Protein 3CU3 (pdb70)

Structure (mmCIF, N/CA/C/O backbone):
data_3CU3
#
_entry.id   3CU3
#
_cell.length_a   50.510
_cell.length_b   71.900
_cell.length_c   117.560
_cell.angle_alpha   90.000
_cell.angle_beta   90.000
_cell.angle_gamma   90.000
#
_symmetry.space_group_name_H-M   'I 21 21 21'
#
loop_
_entity.id
_entity.type
_entity.pdbx_description
1 polymer 'Domain of unknown function with a cystatin-like fold'
2 non-polymer 'MAGNESIUM ION'
3 non-polymer 1,2-ETHANEDIOL
4 non-polymer DI(HYDROXYETHYL)ETHER
5 water water
#
loop_
_atom_site.group_PDB
_atom_site.id
_atom_site.type_symbol
_atom_site.label_atom_id
_atom_site.label_alt_id
_atom_site.label_comp_id
_atom_site.label_asym_id
_atom_site.label_entity_id
_atom_site.label_seq_id
_atom_site.pdbx_PDB_ins_code
_atom_site.Cartn_x
_atom_site.Cartn_y
_atom_site.Cartn_z
_atom_site.occupancy
_atom_site.B_iso_or_equiv
_atom_site.auth_seq_id
_atom_site.auth_comp_id
_atom_site.auth_asym_id
_atom_site.auth_atom_id
_atom_site.pdbx_PDB_model_num
ATOM 1 N N . THR A 1 10 ? 11.087 10.966 -21.834 1.00 43.92 9 THR A N 1
ATOM 2 C CA . THR A 1 10 ? 10.893 10.215 -23.118 1.00 43.41 9 THR A CA 1
ATOM 3 C C . THR A 1 10 ? 11.902 9.086 -23.206 1.00 43.36 9 THR A C 1
ATOM 4 O O . THR A 1 10 ? 13.065 9.218 -22.829 1.00 44.22 9 THR A O 1
ATOM 8 N N . THR A 1 11 ? 11.428 7.974 -23.746 1.00 40.14 10 THR A N 1
ATOM 9 C CA . THR A 1 11 ? 12.229 6.819 -23.937 1.00 34.21 10 THR A CA 1
ATOM 10 C C . THR A 1 11 ? 12.488 6.447 -25.419 1.00 33.39 10 THR A C 1
ATOM 11 O O . THR A 1 11 ? 11.901 6.962 -26.396 1.00 28.64 10 THR A O 1
ATOM 15 N N . THR A 1 12 ? 13.402 5.500 -25.523 1.00 30.10 11 THR A N 1
ATOM 16 C CA . THR A 1 12 ? 13.659 4.764 -26.732 1.00 28.99 11 THR A C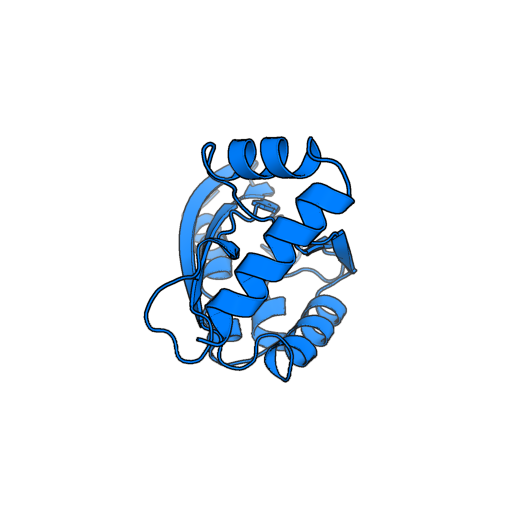A 1
ATOM 17 C C . THR A 1 12 ? 12.372 4.013 -27.108 1.00 24.00 11 THR A C 1
ATOM 18 O O . THR A 1 12 ? 12.034 3.906 -28.267 1.00 21.50 11 THR A O 1
ATOM 22 N N . ALA A 1 13 ? 11.657 3.541 -26.095 1.00 18.14 12 ALA A N 1
ATOM 23 C CA . ALA A 1 13 ? 10.416 2.781 -26.271 1.00 18.24 12 ALA A CA 1
ATOM 24 C C . ALA A 1 13 ? 9.324 3.633 -26.945 1.00 16.03 12 ALA A C 1
ATOM 25 O O . ALA A 1 13 ? 8.612 3.180 -27.845 1.00 13.84 12 ALA A O 1
ATOM 27 N N . ASP A 1 14 ? 9.235 4.878 -26.495 1.00 12.83 13 ASP A N 1
ATOM 28 C CA . ASP A 1 14 ? 8.311 5.863 -27.040 1.00 14.81 13 ASP A CA 1
ATOM 29 C C . ASP A 1 14 ? 8.599 6.042 -28.528 1.00 17.52 13 ASP A C 1
ATOM 30 O O . ASP A 1 14 ? 7.723 5.960 -29.374 1.00 16.50 13 ASP A O 1
ATOM 35 N N . GLU A 1 15 ? 9.863 6.296 -28.843 1.00 16.23 14 GLU A N 1
ATOM 36 C CA . GLU A 1 15 ? 10.230 6.554 -30.206 1.00 15.42 14 GLU A CA 1
ATOM 37 C C . GLU A 1 15 ? 10.007 5.339 -31.119 1.00 16.51 14 GLU A C 1
ATOM 38 O O . GLU A 1 15 ? 9.566 5.469 -32.263 1.00 17.57 14 GLU A O 1
ATOM 44 N N . SER A 1 16 ? 10.352 4.160 -30.625 1.00 14.89 15 SER A N 1
ATOM 45 C CA . SER A 1 16 ? 10.138 2.918 -31.364 1.00 14.84 15 SER A CA 1
ATOM 46 C C . SER A 1 16 ? 8.627 2.719 -31.659 1.00 16.24 15 SER A C 1
ATOM 47 O O . SER A 1 16 ? 8.245 2.299 -32.751 1.00 15.16 15 SER A O 1
ATOM 50 N N . ALA A 1 17 ? 7.775 3.065 -30.700 1.00 13.33 16 ALA A N 1
ATOM 51 C CA . ALA A 1 17 ? 6.303 2.891 -30.853 1.00 13.20 16 ALA A CA 1
ATOM 52 C C . ALA A 1 17 ? 5.784 3.798 -31.958 1.00 14.58 16 ALA A C 1
ATOM 53 O O . ALA A 1 17 ? 4.986 3.362 -32.777 1.00 13.19 16 ALA A O 1
ATOM 55 N N . ILE A 1 18 ? 6.247 5.045 -31.997 1.00 11.48 17 ILE A N 1
ATOM 56 C CA . ILE A 1 18 ? 5.765 6.012 -33.003 1.00 12.94 17 ILE A CA 1
ATOM 57 C C . ILE A 1 18 ? 6.212 5.606 -34.414 1.00 12.87 17 ILE A C 1
ATOM 58 O O . ILE A 1 18 ? 5.444 5.625 -35.384 1.00 14.40 17 ILE A O 1
ATOM 63 N N . ARG A 1 19 ? 7.466 5.177 -34.500 1.00 16.70 18 ARG A N 1
ATOM 64 C CA . ARG A 1 19 ? 8.043 4.763 -35.770 1.00 12.17 18 ARG A CA 1
ATOM 65 C C . ARG A 1 19 ? 7.326 3.567 -36.314 1.00 11.91 18 ARG A C 1
ATOM 66 O O . ARG A 1 19 ? 7.106 3.473 -37.520 1.00 13.88 18 ARG A O 1
ATOM 74 N N . ALA A 1 20 ? 6.893 2.687 -35.414 1.00 13.32 19 ALA A N 1
ATOM 75 C CA . ALA A 1 20 ? 6.270 1.417 -35.798 1.00 15.44 19 ALA A CA 1
ATOM 76 C C . ALA A 1 20 ? 4.930 1.628 -36.489 1.00 14.75 19 ALA A C 1
ATOM 77 O O . ALA A 1 20 ? 4.551 0.871 -37.365 1.00 15.86 19 ALA A O 1
ATOM 79 N N . PHE A 1 21 ? 4.222 2.666 -36.092 1.00 11.82 20 PHE A N 1
ATOM 80 C CA . PHE A 1 21 ? 2.992 3.090 -36.779 1.00 11.99 20 PHE A CA 1
ATOM 81 C C . PHE A 1 21 ? 3.139 3.127 -38.330 1.00 15.20 20 PHE A C 1
ATOM 82 O O . PHE A 1 21 ? 2.202 2.763 -39.044 1.00 16.85 20 PHE A O 1
ATOM 90 N N . HIS A 1 22 ? 4.301 3.554 -38.847 1.00 15.23 21 HIS A N 1
ATOM 91 C CA . HIS A 1 22 ? 4.443 3.791 -40.297 1.00 12.48 21 HIS A CA 1
ATOM 92 C C . HIS A 1 22 ? 4.566 2.430 -40.971 1.00 16.69 21 HIS A C 1
ATOM 93 O O . HIS A 1 22 ? 3.992 2.194 -42.044 1.00 14.68 21 HIS A O 1
ATOM 100 N N . ARG A 1 23 ? 5.223 1.514 -40.286 1.00 14.42 22 ARG A N 1
ATOM 101 C CA . ARG A 1 23 ? 5.366 0.151 -40.780 1.00 13.43 22 ARG A CA 1
ATOM 102 C C . ARG A 1 23 ? 4.022 -0.624 -40.700 1.00 15.50 22 ARG A C 1
ATOM 103 O O . ARG A 1 23 ? 3.685 -1.387 -41.619 1.00 14.90 22 ARG A O 1
ATOM 111 N N . GLN A 1 24 ? 3.307 -0.473 -39.576 1.00 14.18 23 GLN A N 1
ATOM 112 C CA . GLN A 1 24 ? 1.977 -1.080 -39.373 1.00 14.73 23 GLN A CA 1
ATOM 113 C C . GLN A 1 24 ? 1.034 -0.728 -40.530 1.00 14.84 23 GLN A C 1
ATOM 114 O O . GLN A 1 24 ? 0.318 -1.587 -41.082 1.00 12.83 23 GLN A O 1
ATOM 128 N N . ILE A 1 26 ? 1.961 0.672 -43.657 1.00 13.57 25 ILE A N 1
ATOM 129 C CA . ILE A 1 26 ? 2.507 0.251 -44.953 1.00 13.80 25 ILE A CA 1
ATOM 130 C C . ILE A 1 26 ? 2.152 -1.205 -45.156 1.00 16.92 25 ILE A C 1
ATOM 131 O O . ILE A 1 26 ? 1.600 -1.577 -46.211 1.00 15.68 25 ILE A O 1
ATOM 136 N N . ASP A 1 27 ? 2.400 -2.019 -44.132 1.00 15.58 26 ASP A N 1
ATOM 137 C CA . ASP A 1 27 ? 2.159 -3.468 -44.259 1.00 15.91 26 ASP A CA 1
ATOM 138 C C . ASP A 1 27 ? 0.671 -3.814 -44.380 1.00 15.40 26 ASP A C 1
ATOM 139 O O . ASP A 1 27 ? 0.300 -4.694 -45.131 1.00 17.73 26 ASP A O 1
ATOM 144 N N . ALA A 1 28 ? -0.178 -3.113 -43.651 1.00 11.50 27 ALA A N 1
ATOM 145 C CA . ALA A 1 28 ? -1.646 -3.334 -43.729 1.00 14.15 27 ALA A CA 1
ATOM 146 C C . ALA A 1 28 ? -2.207 -2.925 -45.085 1.00 13.46 27 ALA A C 1
ATOM 147 O O . ALA A 1 28 ? -3.086 -3.579 -45.642 1.00 13.01 27 ALA A O 1
ATOM 149 N N . TRP A 1 29 ? -1.706 -1.820 -45.619 1.00 17.72 28 TRP A N 1
ATOM 150 C CA . TRP A 1 29 ? -2.131 -1.380 -46.937 1.00 15.79 28 TRP A CA 1
ATOM 151 C C . TRP A 1 29 ? -1.787 -2.518 -47.870 1.00 18.80 28 TRP A C 1
ATOM 152 O O . TRP A 1 29 ? -2.617 -2.995 -48.628 1.00 21.11 28 TRP A O 1
ATOM 163 N N . ASN A 1 30 ? -0.550 -2.977 -47.777 1.00 19.00 29 ASN A N 1
ATOM 164 C CA . ASN A 1 30 ? -0.066 -3.977 -48.697 1.00 17.88 29 ASN A CA 1
ATOM 165 C C . ASN A 1 30 ? -0.786 -5.311 -48.596 1.00 21.06 29 ASN A C 1
ATOM 166 O O . ASN A 1 30 ? -0.778 -6.075 -49.542 1.00 19.62 29 ASN A O 1
ATOM 171 N N . ARG A 1 31 ? -1.463 -5.575 -47.499 1.00 21.34 30 ARG A N 1
ATOM 172 C CA . ARG A 1 31 ? -2.227 -6.824 -47.438 1.00 19.52 30 ARG A CA 1
ATOM 173 C C . ARG A 1 31 ? -3.699 -6.517 -47.495 1.00 18.94 30 ARG A C 1
ATOM 174 O O . ARG A 1 31 ? -4.514 -7.394 -47.277 1.00 21.71 30 ARG A O 1
ATOM 182 N N . GLY A 1 32 ? -4.032 -5.262 -47.769 1.00 18.27 31 GLY A N 1
ATOM 183 C CA . GLY A 1 32 ? -5.408 -4.861 -47.991 1.00 19.46 31 GLY A CA 1
ATOM 184 C C . GLY A 1 32 ? -6.258 -4.850 -46.741 1.00 21.24 31 GLY A C 1
ATOM 185 O O . GLY A 1 32 ? -7.467 -5.109 -46.795 1.00 21.55 31 GLY A O 1
ATOM 186 N N . SER A 1 33 ? -5.649 -4.513 -45.606 1.00 20.14 32 SER A N 1
ATOM 187 C CA . SER A 1 33 ? -6.402 -4.495 -44.362 1.00 18.19 32 SER A CA 1
ATOM 188 C C . SER A 1 33 ? -6.724 -3.131 -43.827 1.00 15.64 32 SER A C 1
ATOM 189 O O . SER A 1 33 ? -5.867 -2.442 -43.282 1.00 15.47 32 SER A O 1
ATOM 192 N N . GLY A 1 34 ? -7.998 -2.763 -43.910 1.00 15.75 33 GLY A N 1
ATOM 193 C CA . GLY A 1 34 ? -8.440 -1.454 -43.433 1.00 15.28 33 GLY A CA 1
ATOM 194 C C . GLY A 1 34 ? -8.311 -1.321 -41.935 1.00 15.17 33 GLY A C 1
ATOM 195 O O . GLY A 1 34 ? -7.886 -0.285 -41.417 1.00 12.80 33 GLY A O 1
ATOM 196 N N . GLU A 1 35 ? -8.665 -2.376 -41.213 1.00 15.00 34 GLU A N 1
ATOM 197 C CA . GLU A 1 35 ? -8.510 -2.345 -39.757 1.00 15.37 34 GLU A CA 1
ATOM 198 C C . GLU A 1 35 ? -7.049 -2.257 -39.339 1.00 13.82 34 GLU A C 1
ATOM 199 O O . GLU A 1 35 ? -6.723 -1.599 -38.373 1.00 15.84 34 GLU A O 1
ATOM 205 N N . GLY A 1 36 ? -6.184 -2.938 -40.047 1.00 16.12 35 GLY A N 1
ATOM 206 C CA . GLY A 1 36 ? -4.744 -2.867 -39.757 1.00 14.37 35 GLY A CA 1
ATOM 207 C C . GLY A 1 36 ? -4.224 -1.460 -39.947 1.00 14.74 35 GLY A C 1
ATOM 208 O O . GLY A 1 36 ? -3.360 -0.981 -39.221 1.00 14.62 35 GLY A O 1
ATOM 209 N N . PHE A 1 37 ? -4.744 -0.803 -40.971 1.00 14.77 36 PHE A N 1
ATOM 210 C CA . PHE A 1 37 ? -4.232 0.498 -41.387 1.00 14.72 36 PHE A CA 1
ATOM 211 C C . PHE A 1 37 ? -4.634 1.578 -40.388 1.00 12.68 36 PHE A C 1
ATOM 212 O O . PHE A 1 37 ? -3.854 2.499 -40.084 1.00 14.51 36 PHE A O 1
ATOM 220 N N . ALA A 1 38 ? -5.845 1.425 -39.839 1.00 11.44 37 ALA A N 1
ATOM 221 C CA . ALA A 1 38 ? -6.472 2.347 -38.885 1.00 9.46 37 ALA A CA 1
ATOM 222 C C . ALA A 1 38 ? -6.044 2.142 -37.428 1.00 12.76 37 ALA A C 1
ATOM 223 O O . ALA A 1 38 ? -6.274 3.009 -36.598 1.00 10.43 37 ALA A O 1
ATOM 225 N N . ALA A 1 39 ? -5.376 1.018 -37.162 1.00 14.43 38 ALA A N 1
ATOM 226 C CA . ALA A 1 39 ? -5.112 0.569 -35.789 1.00 15.05 38 ALA A CA 1
ATOM 227 C C . ALA A 1 39 ? -4.371 1.621 -34.982 1.00 14.95 38 ALA A C 1
ATOM 228 O O . ALA A 1 39 ? -4.664 1.769 -33.786 1.00 14.96 38 ALA A O 1
ATOM 230 N N . PRO A 1 40 ? -3.365 2.295 -35.568 1.00 13.74 39 PRO A N 1
ATOM 231 C CA . PRO A 1 40 ? -2.612 3.255 -34.721 1.00 12.29 39 PRO A CA 1
ATOM 232 C C . PRO A 1 40 ? -3.375 4.463 -34.315 1.00 12.44 39 PRO A C 1
ATOM 233 O O . PRO A 1 40 ? -2.907 5.229 -33.463 1.00 13.40 39 PRO A O 1
ATOM 237 N N . PHE A 1 41 ? -4.540 4.661 -34.929 1.00 16.02 40 PHE A N 1
ATOM 238 C CA . PHE A 1 41 ? -5.316 5.902 -34.717 1.00 13.76 40 PHE A CA 1
ATOM 239 C C . PHE A 1 41 ? -6.233 5.867 -33.518 1.00 15.65 40 PHE A C 1
ATOM 240 O O . PHE A 1 41 ? -6.799 4.825 -33.177 1.00 13.22 40 PHE A O 1
ATOM 248 N N . SER A 1 42 ? -6.412 7.041 -32.914 1.00 12.79 41 SER A N 1
ATOM 249 C CA . SER A 1 42 ? -7.312 7.198 -31.796 1.00 13.17 41 SER A CA 1
ATOM 250 C C . SER A 1 42 ? -8.750 7.210 -32.293 1.00 16.58 41 SER A C 1
ATOM 251 O O . SER A 1 42 ? -9.034 7.330 -33.497 1.00 14.58 41 SER A O 1
ATOM 254 N N . GLU A 1 43 ? -9.673 7.146 -31.350 1.00 17.71 42 GLU A N 1
ATOM 255 C CA . GLU A 1 43 ? -11.096 7.172 -31.714 1.00 20.36 42 GLU A CA 1
ATOM 256 C C . GLU A 1 43 ? -11.570 8.539 -32.145 1.00 17.45 42 GLU A C 1
ATOM 257 O O . GLU A 1 43 ? -12.660 8.651 -32.679 1.00 16.73 42 GLU A O 1
ATOM 263 N N . THR A 1 44 ? -10.750 9.575 -31.932 1.00 16.33 43 THR A N 1
ATOM 264 C CA . THR A 1 44 ? -11.122 10.934 -32.297 1.00 15.11 43 THR A CA 1
ATOM 265 C C . THR A 1 44 ? -10.277 11.531 -33.449 1.00 15.71 43 THR A C 1
ATOM 266 O O . THR A 1 44 ? -10.456 12.693 -33.836 1.00 17.38 43 THR A O 1
ATOM 270 N N . ALA A 1 45 ? -9.313 10.759 -33.945 1.00 13.77 44 ALA A N 1
ATOM 271 C CA . ALA A 1 45 ? -8.335 11.261 -34.895 1.00 13.84 44 ALA A CA 1
ATOM 272 C C . ALA A 1 45 ? -8.927 11.847 -36.169 1.00 13.77 44 ALA A C 1
ATOM 273 O O . ALA A 1 45 ? -9.859 11.308 -36.752 1.00 15.18 44 ALA A O 1
ATOM 275 N N . ASP A 1 46 ? -8.263 12.904 -36.629 1.00 12.50 45 ASP A N 1
ATOM 276 C CA . ASP A 1 46 ? -8.511 13.510 -37.943 1.00 12.77 45 ASP A CA 1
ATOM 277 C C . ASP A 1 46 ? -7.557 12.965 -38.969 1.00 14.26 45 ASP A C 1
ATOM 278 O O . ASP A 1 46 ? -6.331 13.096 -38.830 1.00 11.97 45 ASP A O 1
ATOM 283 N N . PHE A 1 47 ? -8.112 12.354 -40.006 1.00 11.73 46 PHE A N 1
ATOM 284 C CA . PHE A 1 47 ? -7.336 11.918 -41.162 1.00 9.85 46 PHE A CA 1
ATOM 285 C C . PHE A 1 47 ? -7.825 12.718 -42.383 1.00 14.48 46 PHE A C 1
ATOM 286 O O . PHE A 1 47 ? -9.024 12.723 -42.688 1.00 12.84 46 PHE A O 1
ATOM 294 N N . ILE A 1 48 ? -6.900 13.418 -43.033 1.00 10.03 47 ILE A N 1
ATOM 295 C CA . ILE A 1 48 ? -7.207 14.248 -44.225 1.00 11.12 47 ILE A CA 1
ATOM 296 C C . ILE A 1 48 ? -6.445 13.688 -45.427 1.00 14.15 47 ILE A C 1
ATOM 297 O O . ILE A 1 48 ? -5.214 13.600 -45.445 1.00 15.94 47 ILE A O 1
ATOM 302 N N . THR A 1 49 ? -7.211 13.224 -46.398 1.00 14.96 48 THR A N 1
ATOM 303 C CA . THR A 1 49 ? -6.672 12.632 -47.626 1.00 17.87 48 THR A CA 1
ATOM 304 C C . THR A 1 49 ? -6.240 13.734 -48.579 1.00 16.02 48 THR A C 1
ATOM 305 O O . THR A 1 49 ? -6.497 14.916 -48.354 1.00 18.86 48 THR A O 1
ATOM 309 N N . PHE A 1 50 ? -5.633 13.307 -49.687 1.00 20.37 49 PHE A N 1
ATOM 310 C CA . PHE A 1 50 ? -4.882 14.215 -50.596 1.00 19.48 49 PHE A CA 1
ATOM 311 C C . PHE A 1 50 ? -5.813 15.178 -51.340 1.00 18.29 49 PHE A C 1
ATOM 312 O O . PHE A 1 50 ? -5.424 16.255 -51.775 1.00 18.67 49 PHE A O 1
ATOM 320 N N . GLU A 1 51 ? -7.066 14.779 -51.466 1.00 16.98 50 GLU A N 1
ATOM 321 C CA . GLU A 1 51 ? -8.042 15.585 -52.189 1.00 19.09 50 GLU A CA 1
ATOM 322 C C . GLU A 1 51 ? -9.008 16.309 -51.200 1.00 18.95 50 GLU A C 1
ATOM 323 O O . GLU A 1 51 ? -9.983 16.966 -51.587 1.00 19.97 50 GLU A O 1
ATOM 329 N N . GLY A 1 52 ? -8.707 16.207 -49.914 1.00 20.00 51 GLY A N 1
ATOM 330 C CA . GLY A 1 52 ? -9.453 16.942 -48.887 1.00 19.08 51 GLY A CA 1
ATOM 331 C C . GLY A 1 52 ? -10.571 16.155 -48.216 1.00 18.25 51 GLY A C 1
ATOM 332 O O . GLY A 1 52 ? -11.432 16.737 -47.602 1.00 17.83 51 GLY A O 1
ATOM 333 N N . THR A 1 53 ? -10.582 14.838 -48.336 1.00 15.83 52 THR A N 1
ATOM 334 C CA . THR A 1 53 ? -11.571 14.022 -47.587 1.00 15.09 52 THR A CA 1
ATOM 335 C C . THR A 1 53 ? -11.161 13.980 -46.1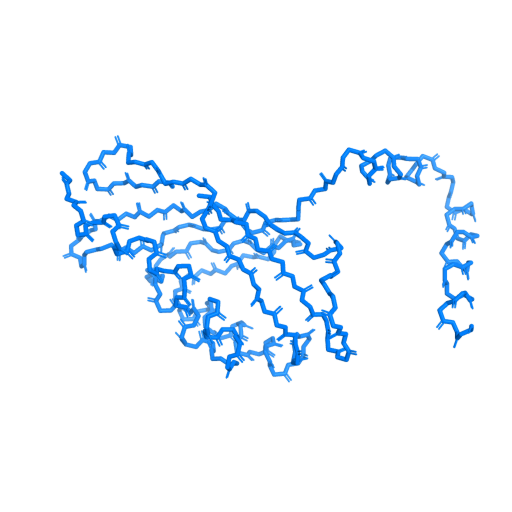47 1.00 13.94 52 THR A C 1
ATOM 336 O O . THR A 1 53 ? -9.980 13.818 -45.836 1.00 15.58 52 THR A O 1
ATOM 340 N N . HIS A 1 54 ? -12.130 14.184 -45.273 1.00 10.55 53 HIS A N 1
ATOM 341 C CA . HIS A 1 54 ? -11.907 14.122 -43.818 1.00 12.73 53 HIS A CA 1
ATOM 342 C C . HIS A 1 54 ? -12.544 12.908 -43.185 1.00 15.23 53 HIS A C 1
ATOM 343 O O . HIS A 1 54 ? -13.747 12.744 -43.215 1.00 16.68 53 HIS A O 1
ATOM 350 N N . LEU A 1 55 ? -11.706 12.060 -42.604 1.00 12.98 54 LEU A N 1
ATOM 351 C CA . LEU A 1 55 ? -12.157 10.898 -41.846 1.00 12.70 54 LEU A CA 1
ATOM 352 C C . LEU A 1 55 ? -11.966 11.123 -40.384 1.00 15.14 54 LEU A C 1
ATOM 353 O O . LEU A 1 55 ? -10.895 11.596 -39.932 1.00 14.83 54 LEU A O 1
ATOM 358 N N . LYS A 1 56 ? -12.984 10.785 -39.609 1.00 13.17 55 LYS A N 1
ATOM 359 C CA . LYS A 1 56 ? -12.965 11.086 -38.177 1.00 14.67 55 LYS A CA 1
ATOM 360 C C . LYS A 1 56 ? -12.955 9.801 -37.351 1.00 15.70 55 LYS A C 1
ATOM 361 O O . LYS A 1 56 ? -13.960 9.112 -37.272 1.00 17.11 55 LYS A O 1
ATOM 364 N N . GLY A 1 57 ? -11.811 9.474 -36.753 1.00 12.98 56 GLY A N 1
ATOM 365 C CA . GLY A 1 57 ? -11.720 8.306 -35.879 1.00 14.58 56 GLY A CA 1
ATOM 366 C C . GLY A 1 57 ? -11.320 7.018 -36.525 1.00 16.07 56 GLY A C 1
ATOM 367 O O . GLY A 1 57 ? -11.561 6.785 -37.716 1.00 17.91 56 GLY A O 1
ATOM 368 N N . ARG A 1 58 ? -10.701 6.171 -35.713 1.00 17.25 57 ARG A N 1
ATOM 369 C CA . ARG A 1 58 ? -10.222 4.871 -36.144 1.00 14.65 57 ARG A CA 1
ATOM 370 C C . ARG A 1 58 ? -11.221 4.082 -37.030 1.00 16.36 57 ARG A C 1
ATOM 371 O O . ARG A 1 58 ? -10.863 3.507 -38.063 1.00 13.22 57 ARG A O 1
ATOM 379 N N . LYS A 1 59 ? -12.482 4.064 -36.626 1.00 19.57 58 LYS A N 1
ATOM 380 C CA . LYS A 1 59 ? -13.481 3.217 -37.314 1.00 18.97 58 LYS A CA 1
ATOM 381 C C . LYS A 1 59 ? -13.773 3.693 -38.714 1.00 17.15 58 LYS A C 1
ATOM 382 O O . LYS A 1 59 ? -13.812 2.874 -39.667 1.00 18.00 58 LYS A O 1
ATOM 385 N N . GLU A 1 60 ? -14.004 5.003 -38.844 1.00 16.44 59 GLU A N 1
ATOM 386 C CA . GLU A 1 60 ? -14.180 5.637 -40.164 1.00 17.71 59 GLU A CA 1
ATOM 387 C C . GLU A 1 60 ? -12.932 5.441 -41.032 1.00 17.18 59 GLU A C 1
ATOM 388 O O . GLU A 1 60 ? -13.011 5.108 -42.217 1.00 14.92 59 GLU A O 1
ATOM 394 N N . ILE A 1 61 ? -11.768 5.651 -40.434 1.00 11.86 60 ILE A N 1
ATOM 395 C CA . ILE A 1 61 ? -10.507 5.494 -41.182 1.00 11.55 60 ILE A CA 1
ATOM 396 C C . ILE A 1 61 ? -10.458 4.035 -41.695 1.00 13.73 60 ILE A C 1
ATOM 397 O O . ILE A 1 61 ? -10.139 3.784 -42.856 1.00 12.83 60 ILE A O 1
ATOM 402 N N . ALA A 1 62 ? -10.818 3.070 -40.851 1.00 14.82 61 ALA A N 1
ATOM 403 C CA . ALA A 1 62 ? -10.763 1.658 -41.292 1.00 14.16 61 ALA A CA 1
ATOM 404 C C . ALA A 1 62 ? -11.764 1.347 -42.411 1.00 16.01 61 ALA A C 1
ATOM 405 O O . ALA A 1 62 ? -11.455 0.571 -43.326 1.00 15.98 61 ALA A O 1
ATOM 407 N N . ALA A 1 63 ? -12.964 1.925 -42.297 1.00 17.29 62 ALA A N 1
ATOM 408 C CA . ALA A 1 63 ? -14.088 1.648 -43.216 1.00 17.82 62 ALA A CA 1
ATOM 409 C C . ALA A 1 63 ? -13.777 2.231 -44.569 1.00 19.13 62 ALA A C 1
ATOM 410 O O . ALA A 1 63 ? -13.851 1.539 -45.590 1.00 20.88 62 ALA A O 1
ATOM 412 N N . PHE A 1 64 ? -13.316 3.472 -44.565 1.00 20.03 63 PHE A N 1
ATOM 413 C CA . PHE A 1 64 ? -12.901 4.128 -45.799 1.00 18.92 63 PHE A CA 1
ATOM 414 C C . PHE A 1 64 ? -11.785 3.367 -46.520 1.00 20.30 63 PHE A C 1
ATOM 415 O O . PHE A 1 64 ? -11.862 3.111 -47.729 1.00 19.60 63 PHE A O 1
ATOM 423 N N . HIS A 1 65 ? -10.749 2.980 -45.783 1.00 18.60 64 HIS A N 1
ATOM 424 C CA . HIS A 1 65 ? -9.604 2.298 -46.395 1.00 16.66 64 HIS A CA 1
ATOM 425 C C . HIS A 1 65 ? -9.914 0.863 -46.821 1.00 17.69 64 HIS A C 1
ATOM 426 O O . HIS A 1 65 ? -9.436 0.398 -47.835 1.00 14.25 64 HIS A O 1
ATOM 433 N N . GLN A 1 66 ? -10.732 0.144 -46.077 1.00 20.22 65 GLN A N 1
ATOM 434 C CA . GLN A 1 66 ? -11.075 -1.172 -46.573 1.00 20.05 65 GLN A CA 1
ATOM 435 C C . GLN A 1 66 ? -11.747 -1.030 -47.959 1.00 21.48 65 GLN A C 1
ATOM 436 O O . GLN A 1 66 ? -11.431 -1.734 -48.932 1.00 19.92 65 GLN A O 1
ATOM 442 N N . GLN A 1 67 ? -12.708 -0.135 -48.035 1.00 21.28 66 GLN A N 1
ATOM 443 C CA . GLN A 1 67 ? -13.437 0.044 -49.292 1.00 24.95 66 GLN A CA 1
ATOM 444 C C . GLN A 1 67 ? -12.481 0.381 -50.427 1.00 21.64 66 GLN A C 1
ATOM 445 O O . GLN A 1 67 ? -12.628 -0.089 -51.545 1.00 22.71 66 GLN A O 1
ATOM 451 N N . ALA A 1 68 ? -11.484 1.198 -50.123 1.00 24.42 67 ALA A N 1
ATOM 452 C CA . ALA A 1 68 ? -10.533 1.681 -51.122 1.00 22.75 67 ALA A CA 1
ATOM 453 C C . ALA A 1 68 ? -9.639 0.538 -51.578 1.00 23.62 67 ALA A C 1
ATOM 454 O O . ALA A 1 68 ? -9.379 0.346 -52.778 1.00 22.01 67 ALA A O 1
ATOM 456 N N . PHE A 1 69 ? -9.179 -0.246 -50.605 1.00 20.94 68 PHE A N 1
ATOM 457 C CA . PHE A 1 69 ? -8.282 -1.369 -50.892 1.00 19.62 68 PHE A CA 1
ATOM 458 C C . PHE A 1 69 ? -9.022 -2.414 -51.757 1.00 19.10 68 PHE A C 1
ATOM 459 O O . PHE A 1 69 ? -8.413 -3.212 -52.469 1.00 21.45 68 PHE A O 1
ATOM 467 N N . ASP A 1 70 ? -10.341 -2.435 -51.629 1.00 20.17 69 ASP A N 1
ATOM 468 C CA . ASP A 1 70 ? -11.174 -3.363 -52.395 1.00 23.88 69 ASP A CA 1
ATOM 469 C C . ASP A 1 70 ? -11.518 -2.810 -53.791 1.00 25.89 69 ASP A C 1
ATOM 470 O O . ASP A 1 70 ? -11.949 -3.539 -54.662 1.00 29.07 69 ASP A O 1
ATOM 475 N N . THR A 1 71 ? -11.305 -1.520 -53.999 1.00 27.39 70 THR A N 1
ATOM 476 C CA . THR A 1 71 ? -11.674 -0.880 -55.270 1.00 24.64 70 THR A CA 1
ATOM 477 C C . THR A 1 71 ? -10.537 -0.010 -55.880 1.00 24.00 70 THR A C 1
ATOM 478 O O . THR A 1 71 ? -9.604 -0.498 -56.521 1.00 23.17 70 THR A O 1
ATOM 482 N N . VAL A 1 72 ? -10.619 1.283 -55.619 1.00 25.04 71 VAL A N 1
ATOM 483 C CA . VAL A 1 72 ? -9.790 2.286 -56.288 1.00 23.20 71 VAL A CA 1
ATOM 484 C C . VAL A 1 72 ? -8.250 2.218 -56.083 1.00 25.48 71 VAL A C 1
ATOM 485 O O . VAL A 1 72 ? -7.486 2.812 -56.885 1.00 25.01 71 VAL A O 1
ATOM 489 N N . VAL A 1 73 ? -7.771 1.506 -55.055 1.00 22.16 72 VAL A N 1
ATOM 490 C CA . VAL A 1 73 ? -6.328 1.267 -54.928 1.00 20.07 72 VAL A CA 1
ATOM 491 C C . VAL A 1 73 ? -6.000 -0.233 -54.835 1.00 20.84 72 VAL A C 1
ATOM 492 O O . VAL A 1 73 ? -4.858 -0.641 -54.560 1.00 21.60 72 VAL A O 1
ATOM 496 N N . LYS A 1 74 ? -6.973 -1.065 -55.159 1.00 20.62 73 LYS A N 1
ATOM 497 C CA . LYS A 1 74 ? -6.689 -2.503 -55.236 1.00 21.30 73 LYS A CA 1
ATOM 498 C C . LYS A 1 74 ? -5.457 -2.790 -56.076 1.00 22.47 73 LYS A C 1
ATOM 499 O O . LYS A 1 74 ? -5.345 -2.332 -57.197 1.00 25.64 73 LYS A O 1
ATOM 505 N N . GLY A 1 75 ? -4.549 -3.601 -55.543 1.00 22.41 74 GLY A N 1
ATOM 506 C CA . GLY A 1 75 ? -3.371 -4.001 -56.260 1.00 21.72 74 GLY A CA 1
ATOM 507 C C . GLY A 1 75 ? -2.239 -2.993 -56.225 1.00 23.47 74 GLY A C 1
ATOM 508 O O . GLY A 1 75 ? -1.164 -3.277 -56.745 1.00 26.05 74 GLY A O 1
ATOM 509 N N . THR A 1 76 ? -2.458 -1.821 -55.630 1.00 23.58 75 THR A N 1
ATOM 510 C CA . THR A 1 76 ? -1.341 -0.901 -55.417 1.00 22.49 75 THR A CA 1
ATOM 511 C C . THR A 1 76 ? -0.460 -1.397 -54.258 1.00 22.39 75 THR A C 1
ATOM 512 O O . THR A 1 76 ? -0.857 -2.209 -53.427 1.00 24.37 75 THR A O 1
ATOM 516 N N . ARG A 1 77 ? 0.762 -0.901 -54.249 1.00 20.59 76 ARG A N 1
ATOM 517 C CA . ARG A 1 77 ? 1.712 -1.211 -53.206 1.00 20.79 76 ARG A CA 1
ATOM 518 C C . ARG A 1 77 ? 2.340 0.049 -52.639 1.00 20.49 76 ARG A C 1
ATOM 519 O O . ARG A 1 77 ? 2.772 0.939 -53.389 1.00 21.93 76 ARG A O 1
ATOM 527 N N . LEU A 1 78 ? 2.402 0.117 -51.314 1.00 18.53 77 LEU A N 1
ATOM 528 C CA . LEU A 1 78 ? 3.089 1.239 -50.666 1.00 17.68 77 LEU A CA 1
ATOM 529 C C . LEU A 1 78 ? 4.501 0.847 -50.277 1.00 16.16 77 LEU A C 1
ATOM 530 O O . LEU A 1 78 ? 4.799 -0.294 -49.839 1.00 15.04 77 LEU A O 1
ATOM 535 N N . GLU A 1 79 ? 5.348 1.848 -50.391 1.00 18.58 78 GLU A N 1
ATOM 536 C CA . GLU A 1 79 ? 6.664 1.844 -49.800 1.00 18.33 78 GLU A CA 1
ATOM 537 C C . GLU A 1 79 ? 6.902 3.182 -49.129 1.00 16.97 78 GLU A C 1
ATOM 538 O O . GLU A 1 79 ? 6.323 4.181 -49.498 1.00 20.21 78 GLU A O 1
ATOM 544 N N . GLY A 1 80 ? 7.796 3.187 -48.164 1.00 17.76 79 GLY A N 1
ATOM 545 C CA . GLY A 1 80 ? 7.995 4.359 -47.329 1.00 16.68 79 GLY A CA 1
ATOM 546 C C . GLY A 1 80 ? 9.017 4.191 -46.230 1.00 13.28 79 GLY A C 1
ATOM 547 O O . GLY A 1 80 ? 9.575 3.111 -46.012 1.00 14.28 79 GLY A O 1
ATOM 548 N N . GLU A 1 81 ? 9.320 5.329 -45.624 1.00 12.09 80 GLU A N 1
ATOM 549 C CA . GLU A 1 81 ? 10.316 5.430 -44.584 1.00 12.17 80 GLU A CA 1
ATOM 550 C C . GLU A 1 81 ? 10.187 6.736 -43.821 1.00 14.68 80 GLU A C 1
ATOM 551 O O . GLU A 1 81 ? 9.638 7.693 -44.301 1.00 13.87 80 GLU A O 1
ATOM 557 N N . VAL A 1 82 ? 10.701 6.756 -42.608 1.00 11.95 81 VAL A N 1
ATOM 558 C CA . VAL A 1 82 ? 10.704 7.966 -41.822 1.00 11.14 81 VAL A CA 1
ATOM 559 C C . VAL A 1 82 ? 11.553 9.073 -42.458 1.00 12.31 81 VAL A C 1
ATOM 560 O O . VAL A 1 82 ? 12.653 8.861 -42.929 1.00 12.92 81 VAL A O 1
ATOM 564 N N . ASP A 1 83 ? 10.992 10.266 -42.485 1.00 13.49 82 ASP A N 1
ATOM 565 C CA . ASP A 1 83 ? 11.760 11.475 -42.802 1.00 15.80 82 ASP A CA 1
ATOM 566 C C . ASP A 1 83 ? 12.296 12.147 -41.516 1.00 15.34 82 ASP A C 1
ATOM 567 O O . ASP A 1 83 ? 13.475 12.397 -41.374 1.00 13.62 82 ASP A O 1
ATOM 572 N N . PHE A 1 84 ? 11.421 12.462 -40.574 1.00 15.26 83 PHE A N 1
ATOM 573 C CA . PHE A 1 84 ? 11.892 12.834 -39.216 1.00 14.50 83 PHE A CA 1
ATOM 574 C C . PHE A 1 84 ? 10.836 12.505 -38.139 1.00 15.27 83 PHE A C 1
ATOM 575 O O . PHE A 1 84 ? 9.634 12.368 -38.430 1.00 11.88 83 PHE A O 1
ATOM 583 N N . VAL A 1 85 ? 11.332 12.274 -3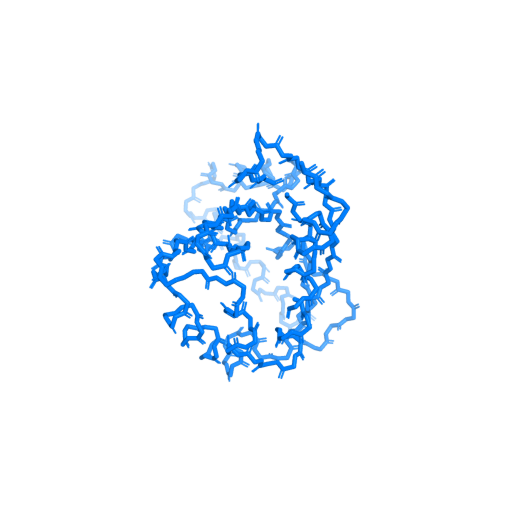6.924 1.00 11.45 84 VAL A N 1
ATOM 584 C CA . VAL A 1 85 ? 10.512 12.222 -35.726 1.00 11.83 84 VAL A CA 1
ATOM 585 C C . VAL A 1 85 ? 11.063 13.273 -34.755 1.00 13.78 84 VAL A C 1
ATOM 586 O O . VAL A 1 85 ? 12.267 13.372 -34.571 1.00 12.53 84 VAL A O 1
ATOM 590 N N . ARG A 1 86 ? 10.196 14.102 -34.201 1.00 14.06 85 ARG A N 1
ATOM 591 C CA . ARG A 1 86 ? 10.575 15.026 -33.126 1.00 13.26 85 ARG A CA 1
ATOM 592 C C . ARG A 1 86 ? 9.559 15.030 -31.994 1.00 12.71 85 ARG A C 1
ATOM 593 O O . ARG A 1 86 ? 8.352 15.126 -32.209 1.00 12.65 85 ARG A O 1
ATOM 601 N N . PHE A 1 87 ? 10.051 14.933 -30.766 1.00 14.20 86 PHE A N 1
ATOM 602 C CA . PHE A 1 87 ? 9.187 15.099 -29.587 1.00 12.70 86 PHE A CA 1
ATOM 603 C C . PHE A 1 87 ? 9.072 16.553 -29.259 1.00 13.38 86 PHE A C 1
ATOM 604 O O . PHE A 1 87 ? 10.059 17.240 -29.050 1.00 13.37 86 PHE A O 1
ATOM 612 N N . VAL A 1 88 ? 7.847 17.025 -29.231 1.00 12.78 87 VAL A N 1
ATOM 613 C CA . VAL A 1 88 ? 7.549 18.370 -28.761 1.00 14.50 87 VAL A CA 1
ATOM 614 C C . VAL A 1 88 ? 7.664 18.357 -27.226 1.00 17.27 87 VAL A C 1
ATOM 615 O O . VAL A 1 88 ? 8.207 19.277 -26.625 1.00 15.46 87 VAL A O 1
ATOM 619 N N . ASN A 1 89 ? 7.090 17.329 -26.611 1.00 16.90 88 ASN A N 1
ATOM 620 C CA . ASN A 1 89 ? 7.225 17.093 -25.190 1.00 16.32 88 ASN A CA 1
ATOM 621 C C . ASN A 1 89 ? 7.044 15.633 -24.971 1.00 16.49 88 ASN A C 1
ATOM 622 O O . ASN A 1 89 ? 6.961 14.873 -25.940 1.00 14.46 88 ASN A O 1
ATOM 627 N N . SER A 1 90 ? 6.927 15.223 -23.710 1.00 15.60 89 SER A N 1
ATOM 628 C CA . SER A 1 90 ? 6.915 13.799 -23.384 1.00 14.73 89 SER A CA 1
ATOM 629 C C . SER A 1 90 ? 5.637 13.081 -23.825 1.00 14.97 89 SER A C 1
ATOM 630 O O . SER A 1 90 ? 5.558 11.861 -23.808 1.00 17.90 89 SER A O 1
ATOM 633 N N . GLN A 1 91 ? 4.671 13.848 -24.293 1.00 15.00 90 GLN A N 1
ATOM 634 C CA . GLN A 1 91 ? 3.366 13.319 -24.647 1.00 14.57 90 GLN A CA 1
ATOM 635 C C . GLN A 1 91 ? 2.909 13.750 -26.035 1.00 11.52 90 GLN A C 1
ATOM 636 O O . GLN A 1 91 ? 1.757 13.626 -26.377 1.00 11.52 90 GLN A O 1
ATOM 642 N N . LEU A 1 92 ? 3.792 14.355 -26.801 1.00 11.78 91 LEU A N 1
ATOM 643 C CA . LEU A 1 92 ? 3.411 14.848 -28.096 1.00 11.97 91 LEU A CA 1
ATOM 644 C C . LEU A 1 92 ? 4.614 14.765 -29.019 1.00 13.05 91 LEU A C 1
ATOM 645 O O . LEU A 1 92 ? 5.688 15.273 -28.698 1.00 14.29 91 LEU A O 1
ATOM 650 N N . ALA A 1 93 ? 4.411 14.110 -30.164 1.00 9.82 92 ALA A N 1
ATOM 651 C CA . ALA A 1 93 ? 5.423 14.007 -31.199 1.00 11.47 92 ALA A CA 1
ATOM 652 C C . ALA A 1 93 ? 4.864 14.325 -32.614 1.00 12.17 92 ALA A C 1
ATOM 653 O O . ALA A 1 93 ? 3.661 14.111 -32.936 1.00 11.10 92 ALA A O 1
ATOM 655 N N . LEU A 1 94 ? 5.764 14.820 -33.445 1.00 9.33 93 LEU A N 1
ATOM 656 C CA . LEU A 1 94 ? 5.531 14.980 -34.868 1.00 10.85 93 LEU A CA 1
ATOM 657 C C . LEU A 1 94 ? 6.398 14.057 -35.647 1.00 12.77 93 LEU A C 1
ATOM 658 O O . LEU A 1 94 ? 7.582 13.889 -35.357 1.00 11.33 93 LEU A O 1
ATOM 671 N N . LEU A 1 96 ? 7.143 12.981 -39.725 1.00 12.29 95 LEU A N 1
ATOM 672 C CA . LEU A 1 96 ? 6.983 13.134 -41.181 1.00 11.94 95 LEU A CA 1
ATOM 673 C C . LEU A 1 96 ? 7.518 11.881 -41.848 1.00 10.61 95 LEU A C 1
ATOM 674 O O . LEU A 1 96 ? 8.603 11.393 -41.538 1.00 12.48 95 LEU A O 1
ATOM 679 N N . VAL A 1 97 ? 6.742 11.358 -42.772 1.00 11.85 96 VAL A N 1
ATOM 680 C CA . VAL A 1 97 ? 7.045 10.094 -43.426 1.00 10.57 96 VAL A CA 1
ATOM 681 C C . VAL A 1 97 ? 6.993 10.299 -44.949 1.00 14.69 96 VAL A C 1
ATOM 682 O O . VAL A 1 97 ? 6.156 11.020 -45.446 1.00 14.37 96 VAL A O 1
ATOM 686 N N . VAL A 1 98 ? 7.910 9.650 -45.652 1.00 13.61 97 VAL A N 1
ATOM 687 C CA . VAL A 1 98 ? 7.930 9.613 -47.114 1.00 15.35 97 VAL A CA 1
ATOM 688 C C . VAL A 1 98 ? 7.174 8.385 -47.530 1.00 15.47 97 VAL A C 1
ATOM 689 O O . VAL A 1 98 ? 7.458 7.314 -47.043 1.00 13.24 97 VAL A O 1
ATOM 693 N N . ILE A 1 99 ? 6.197 8.550 -48.428 1.00 16.15 98 ILE A N 1
ATOM 694 C CA . ILE A 1 99 ? 5.462 7.398 -48.975 1.00 16.16 98 ILE A CA 1
ATOM 695 C C . ILE A 1 99 ? 5.481 7.450 -50.500 1.00 18.17 98 ILE A C 1
ATOM 696 O O . ILE A 1 99 ? 5.358 8.517 -51.066 1.00 17.00 98 ILE A O 1
ATOM 701 N N . ARG A 1 100 ? 5.678 6.298 -51.153 1.00 16.42 99 ARG A N 1
ATOM 702 C CA . ARG A 1 100 ? 5.548 6.191 -52.603 1.00 17.10 99 ARG A CA 1
ATOM 703 C C . ARG A 1 100 ? 4.645 5.030 -52.899 1.00 18.43 99 ARG A C 1
ATOM 704 O O . ARG A 1 100 ? 4.452 4.143 -52.054 1.00 20.08 99 ARG A O 1
ATOM 712 N N . VAL A 1 101 ? 4.049 5.086 -54.089 1.00 20.26 100 VAL A N 1
ATOM 713 C CA . VAL A 1 101 ? 3.036 4.118 -54.519 1.00 19.03 100 VAL A CA 1
ATOM 714 C C . VAL A 1 101 ? 3.373 3.555 -55.888 1.00 17.92 100 VAL A C 1
ATOM 715 O O . VAL A 1 101 ? 3.647 4.316 -56.860 1.00 16.69 100 VAL A O 1
ATOM 719 N N . ILE A 1 102 ? 3.389 2.220 -55.937 1.00 18.04 101 ILE A N 1
ATOM 720 C CA . ILE A 1 102 ? 3.432 1.474 -57.204 1.00 21.15 101 ILE A CA 1
ATOM 721 C C . ILE A 1 102 ? 2.020 1.062 -57.634 1.00 23.51 101 ILE A C 1
ATOM 722 O O . ILE A 1 10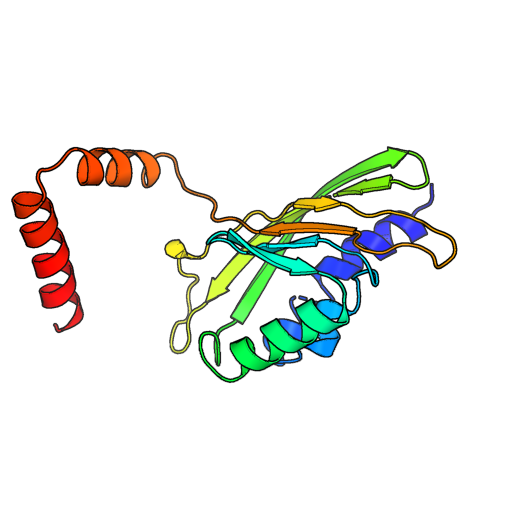2 ? 1.293 0.379 -56.910 1.00 23.82 101 ILE A O 1
ATOM 727 N N . LEU A 1 103 ? 1.625 1.514 -58.808 1.00 26.24 102 LEU A N 1
ATOM 728 C CA . LEU A 1 103 ? 0.293 1.243 -59.306 1.00 26.60 102 LEU A CA 1
ATOM 729 C C . LEU A 1 103 ? 0.260 -0.179 -59.859 1.00 26.06 102 LEU A C 1
ATOM 730 O O . LEU A 1 103 ? 1.293 -0.715 -60.254 1.00 28.37 102 LEU A O 1
ATOM 735 N N . PRO A 1 104 ? -0.908 -0.808 -59.836 1.00 25.80 103 PRO A N 1
ATOM 736 C CA . PRO A 1 104 ? -0.981 -2.233 -60.234 1.00 32.72 103 PRO A CA 1
ATOM 737 C C . PRO A 1 104 ? -0.452 -2.485 -61.638 1.00 34.45 103 PRO A C 1
ATOM 738 O O . PRO A 1 104 ? -0.697 -1.714 -62.552 1.00 36.24 103 PRO A O 1
ATOM 742 N N . GLY A 1 105 ? 0.318 -3.546 -61.778 1.00 38.29 104 GLY A N 1
ATOM 743 C CA . GLY A 1 105 ? 0.878 -3.898 -63.067 1.00 39.72 104 GLY A CA 1
ATOM 744 C C . GLY A 1 105 ? 2.213 -3.238 -63.304 1.00 40.40 104 GLY A C 1
ATOM 745 O O . GLY A 1 105 ? 2.908 -3.546 -64.288 1.00 43.14 104 GLY A O 1
ATOM 746 N N . GLN A 1 106 ? 2.588 -2.336 -62.405 1.00 38.86 105 GLN A N 1
ATOM 747 C CA . GLN A 1 106 ? 3.829 -1.565 -62.584 1.00 36.87 105 GLN A CA 1
ATOM 748 C C . GLN A 1 106 ? 4.936 -2.094 -61.700 1.00 36.03 105 GLN A C 1
ATOM 749 O O . GLN A 1 106 ? 4.691 -2.817 -60.757 1.00 36.68 105 GLN A O 1
ATOM 755 N N . THR A 1 107 ? 6.168 -1.738 -62.009 1.00 36.12 106 THR A N 1
ATOM 756 C CA . THR A 1 107 ? 7.262 -2.158 -61.178 1.00 38.73 106 THR A CA 1
ATOM 757 C C . THR A 1 107 ? 7.909 -0.961 -60.489 1.00 38.10 106 THR A C 1
ATOM 758 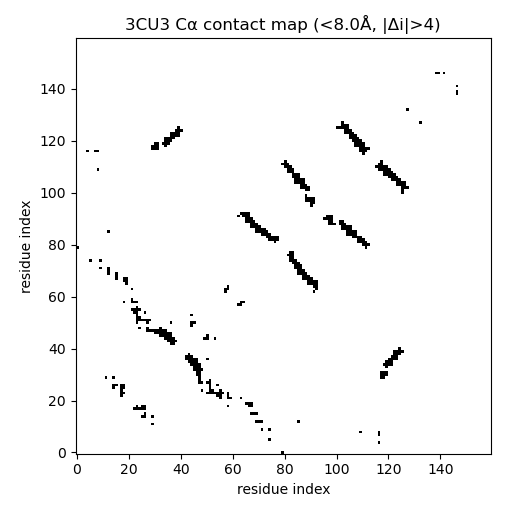O O . THR A 1 107 ? 8.718 -1.120 -59.562 1.00 41.89 106 THR A O 1
ATOM 762 N N . GLU A 1 108 ? 7.570 0.228 -60.9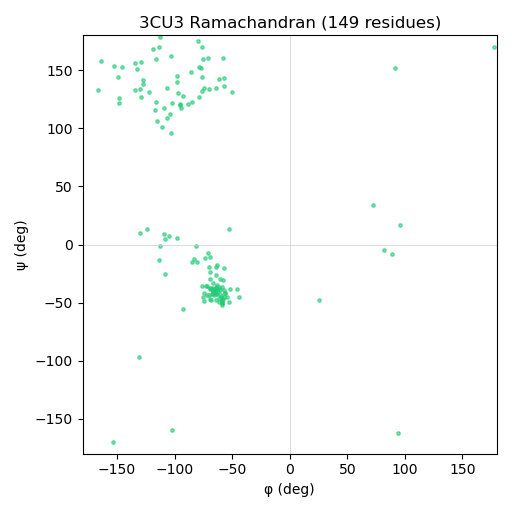56 1.00 34.04 107 GLU A N 1
ATOM 763 C CA . GLU A 1 108 ? 8.150 1.442 -60.420 1.00 31.07 107 GLU A CA 1
ATOM 764 C C . GLU A 1 108 ? 7.053 2.276 -59.778 1.00 27.84 107 GLU A C 1
ATOM 765 O O . GLU A 1 108 ? 5.869 2.101 -60.083 1.00 24.00 107 GLU A O 1
ATOM 767 N N . THR A 1 109 ? 7.464 3.195 -58.893 1.00 25.09 108 THR A N 1
ATOM 768 C CA . THR A 1 109 ? 6.522 4.116 -58.265 1.00 22.91 108 THR A CA 1
ATOM 769 C C . THR A 1 109 ? 6.122 5.231 -59.253 1.00 24.82 108 THR A C 1
ATOM 770 O O . THR A 1 109 ? 6.920 5.713 -60.095 1.00 20.80 108 THR A O 1
ATOM 774 N N . SER A 1 110 ? 4.864 5.617 -59.139 1.00 21.82 109 SER A N 1
ATOM 775 C CA . SER A 1 110 ? 4.313 6.743 -59.860 1.00 20.77 109 SER A CA 1
ATOM 776 C C . SER A 1 110 ? 4.495 8.033 -59.073 1.00 21.44 109 SER A C 1
ATOM 777 O O . SER A 1 110 ? 3.965 8.186 -57.966 1.00 20.64 109 SER A O 1
ATOM 780 N N . ALA A 1 111 ? 5.195 8.981 -59.695 1.00 17.42 110 ALA A N 1
ATOM 781 C CA . ALA A 1 111 ? 5.481 10.268 -59.090 1.00 18.81 110 ALA A CA 1
ATOM 782 C C . ALA A 1 111 ? 4.202 11.017 -58.691 1.00 16.45 110 ALA A C 1
ATOM 783 O O . ALA A 1 111 ? 4.162 11.788 -57.722 1.00 15.45 110 ALA A O 1
ATOM 785 N N . SER A 1 112 ? 3.164 10.768 -59.457 1.00 16.44 111 SER A N 1
ATOM 786 C CA . SER A 1 112 ? 1.836 11.352 -59.222 1.00 17.86 111 SER A CA 1
ATOM 787 C C . SER A 1 112 ? 1.299 11.031 -57.831 1.00 18.16 111 SER A C 1
ATOM 788 O O . SER A 1 112 ? 0.416 11.729 -57.339 1.00 17.61 111 SER A O 1
ATOM 791 N N . ARG A 1 113 ? 1.847 9.982 -57.207 1.00 17.91 112 ARG A N 1
ATOM 792 C CA . ARG A 1 113 ? 1.360 9.508 -55.901 1.00 18.93 112 ARG A CA 1
ATOM 793 C C . ARG A 1 113 ? 2.348 9.809 -54.745 1.00 19.66 112 ARG A C 1
ATOM 794 O O . ARG A 1 113 ? 2.114 9.435 -53.579 1.00 15.89 112 ARG A O 1
ATOM 802 N N . ASP A 1 114 ? 3.428 10.517 -55.046 1.00 18.57 113 ASP A N 1
ATOM 803 C CA . ASP A 1 114 ? 4.427 10.790 -54.022 1.00 20.13 113 ASP A CA 1
ATOM 804 C C . ASP A 1 114 ? 3.776 11.582 -52.929 1.00 18.80 113 ASP A C 1
ATOM 805 O O . ASP A 1 114 ? 3.133 12.577 -53.207 1.00 17.77 113 ASP A O 1
ATOM 810 N N A SER A 1 115 ? 3.965 11.126 -51.689 0.50 17.63 114 SER A N 1
ATOM 811 N N B SER A 1 115 ? 3.935 11.122 -51.686 0.50 18.91 114 SER A N 1
ATOM 812 C CA A SER A 1 115 ? 3.361 11.746 -50.519 0.50 16.54 114 SER A CA 1
ATOM 813 C CA B SER A 1 115 ? 3.382 11.816 -50.532 0.50 19.21 114 SER A CA 1
ATOM 814 C C A SER A 1 115 ? 4.359 11.933 -49.360 0.50 15.61 114 SER A C 1
ATOM 815 C C B SER A 1 115 ? 4.377 11.960 -49.380 0.50 16.98 114 SER A C 1
ATOM 816 O O A SER A 1 115 ? 5.326 11.171 -49.192 0.50 12.88 114 SER A O 1
ATOM 817 O O B SER A 1 115 ? 5.344 11.197 -49.232 0.50 14.50 114 SER A O 1
ATOM 822 N N . LEU A 1 116 ? 4.113 12.976 -48.576 1.00 15.21 115 LEU A N 1
ATOM 823 C CA . LEU A 1 116 ? 4.905 13.271 -47.405 1.00 15.22 115 LEU A CA 1
ATOM 824 C C . LEU A 1 116 ? 3.983 13.503 -46.196 1.00 14.56 115 LEU A C 1
ATOM 825 O O . LEU A 1 116 ? 3.926 14.617 -45.684 1.00 13.30 115 LEU A O 1
ATOM 830 N N . PRO A 1 117 ? 3.244 12.457 -45.732 1.00 10.66 116 PRO A N 1
ATOM 831 C CA . PRO A 1 117 ? 2.346 12.705 -44.611 1.00 14.41 116 PRO A CA 1
ATOM 832 C C . PRO A 1 117 ? 2.972 13.179 -43.270 1.00 13.70 116 PRO A C 1
ATOM 833 O O . PRO A 1 117 ? 4.057 12.754 -42.879 1.00 12.45 116 PRO A O 1
ATOM 837 N N . LEU A 1 118 ? 2.262 14.074 -42.593 1.00 10.88 117 LEU A N 1
ATOM 838 C CA . LEU A 1 118 ? 2.596 14.466 -41.224 1.00 9.84 117 LEU A CA 1
ATOM 839 C C . LEU A 1 118 ? 1.674 13.776 -40.226 1.00 12.18 117 LEU A C 1
ATOM 840 O O . LEU A 1 118 ? 0.452 13.880 -40.299 1.00 16.99 117 LEU A O 1
ATOM 845 N N . TYR A 1 119 ? 2.286 13.029 -39.331 1.00 11.73 118 TYR A N 1
ATOM 846 C CA . TYR A 1 119 ? 1.601 12.374 -38.246 1.00 13.05 118 TYR A CA 1
ATOM 847 C C . TYR A 1 119 ? 1.712 13.221 -36.971 1.00 12.02 118 TYR A C 1
ATOM 848 O O . TYR A 1 119 ? 2.828 13.647 -36.584 1.00 12.06 118 TYR A O 1
ATOM 857 N N . VAL A 1 120 ? 0.584 13.457 -36.312 1.00 9.98 119 VAL A N 1
ATOM 858 C CA . VAL A 1 120 ? 0.565 14.135 -34.977 1.00 11.45 119 VAL A CA 1
ATOM 859 C C . VAL A 1 120 ? 0.218 13.045 -33.971 1.00 12.13 119 VAL A C 1
ATOM 860 O O . VAL A 1 120 ? -0.883 12.504 -34.005 1.00 9.04 119 VAL A O 1
ATOM 864 N N A VAL A 1 121 ? 1.173 12.718 -33.109 0.70 10.25 120 VAL A N 1
ATOM 865 N N B VAL A 1 121 ? 1.164 12.722 -33.097 0.30 11.04 120 VAL A N 1
ATOM 866 C CA A VAL A 1 121 ? 1.029 11.595 -32.176 0.70 14.20 120 VAL A CA 1
ATOM 867 C CA B VAL A 1 121 ? 1.020 11.593 -32.176 0.30 12.67 120 VAL A CA 1
ATOM 868 C C A VAL A 1 121 ? 1.011 12.099 -30.735 0.70 14.49 120 VAL A C 1
ATOM 869 C C B VAL A 1 121 ? 1.021 12.081 -30.735 0.30 13.51 120 VAL A C 1
ATOM 870 O O A VAL A 1 121 ? 1.767 12.976 -30.359 0.70 12.87 120 VAL A O 1
ATOM 871 O O B VAL A 1 121 ? 1.847 12.896 -30.344 0.30 12.93 120 VAL A O 1
ATOM 878 N N . THR A 1 122 ? 0.063 11.586 -29.961 1.00 14.55 121 THR A N 1
ATOM 879 C CA . THR A 1 122 ? -0.080 11.966 -28.592 1.00 12.78 121 THR A CA 1
ATOM 880 C C . THR A 1 122 ? 0.038 10.727 -27.694 1.00 14.07 121 THR A C 1
ATOM 881 O O . THR A 1 122 ? -0.267 9.599 -28.087 1.00 13.82 121 THR A O 1
ATOM 885 N N . LYS A 1 123 ? 0.506 10.954 -26.482 1.00 12.75 122 LYS A N 1
ATOM 886 C CA . LYS A 1 123 ? 0.586 9.862 -25.497 1.00 11.67 122 LYS A CA 1
ATOM 887 C C . LYS A 1 123 ? -0.421 10.159 -24.437 1.00 15.30 122 LYS A C 1
ATOM 888 O O . LYS A 1 123 ? -0.222 11.009 -23.616 1.00 18.34 122 LYS A O 1
ATOM 894 N N . GLY A 1 124 ? -1.540 9.482 -24.524 1.00 18.97 123 GLY A N 1
ATOM 895 C CA . GLY A 1 124 ? -2.617 9.688 -23.589 1.00 20.38 123 GLY A CA 1
ATOM 896 C C . GLY A 1 124 ? -2.662 8.589 -22.571 1.00 19.71 123 GLY A C 1
ATOM 897 O O . GLY A 1 124 ? -1.709 7.878 -22.345 1.00 16.34 123 GLY A O 1
ATOM 898 N N . ASP A 1 125 ? -3.834 8.484 -21.968 1.00 20.98 124 ASP A N 1
ATOM 899 C CA . ASP A 1 125 ? -4.152 7.471 -20.973 1.00 22.93 124 ASP A CA 1
ATOM 900 C C . ASP A 1 125 ? -3.803 6.091 -21.498 1.00 19.09 124 ASP A C 1
ATOM 901 O O . ASP A 1 125 ? -3.329 5.264 -20.752 1.00 23.49 124 ASP A O 1
ATOM 906 N N . GLU A 1 126 ? -4.045 5.869 -22.783 1.00 19.17 125 GLU A N 1
ATOM 907 C CA . GLU A 1 126 ? -3.884 4.547 -23.411 1.00 15.39 125 GLU A CA 1
ATOM 908 C C . GLU A 1 126 ? -2.565 4.360 -24.146 1.00 16.75 125 GLU A C 1
ATOM 909 O O . GLU A 1 126 ? -2.326 3.317 -24.755 1.00 21.03 125 GLU A O 1
ATOM 915 N N . GLY A 1 127 ? -1.679 5.348 -24.029 1.00 16.08 126 GLY A N 1
ATOM 916 C CA . GLY A 1 127 ? -0.370 5.317 -24.648 1.00 14.75 126 GLY A CA 1
ATOM 917 C C . GLY A 1 127 ? -0.417 6.009 -25.981 1.00 13.15 126 GLY A C 1
ATOM 918 O O . GLY A 1 127 ? -1.327 6.787 -26.230 1.00 13.97 126 GLY A O 1
ATOM 919 N N . TRP A 1 128 ? 0.582 5.762 -26.828 1.00 12.61 127 TRP A N 1
ATOM 920 C CA . TRP A 1 128 ? 0.742 6.556 -28.091 1.00 11.72 127 TRP A CA 1
ATOM 921 C C . TRP A 1 128 ? -0.343 6.223 -29.080 1.00 10.52 127 TRP A C 1
ATOM 922 O O . TRP A 1 128 ? -0.644 5.070 -29.278 1.00 10.44 127 TRP A O 1
ATOM 933 N N . GLN A 1 129 ? -0.949 7.254 -29.682 1.00 10.57 128 GLN A N 1
ATOM 934 C CA . GLN A 1 129 ? -1.894 7.067 -30.761 1.00 11.13 128 GLN A CA 1
ATOM 935 C C . GLN A 1 129 ? -1.750 8.242 -31.730 1.00 13.53 128 GLN A C 1
ATOM 936 O O . GLN A 1 129 ? -1.365 9.313 -31.339 1.00 12.29 128 GLN A O 1
ATOM 942 N N . ILE A 1 130 ? -2.074 7.997 -32.991 1.00 13.70 129 ILE A N 1
ATOM 943 C CA . ILE A 1 130 ? -2.148 9.052 -33.972 1.00 10.35 129 ILE A CA 1
ATOM 944 C C . ILE A 1 130 ? -3.470 9.777 -33.786 1.00 11.63 129 ILE A C 1
ATOM 945 O O . ILE A 1 130 ? -4.528 9.170 -33.759 1.00 11.36 129 ILE A O 1
ATOM 950 N N . GLU A 1 131 ? -3.358 11.087 -33.653 1.00 11.24 130 GLU A N 1
ATOM 951 C CA . GLU A 1 131 ? -4.477 11.984 -33.418 1.00 10.43 130 GLU A CA 1
ATOM 952 C C . GLU A 1 131 ? -4.793 12.833 -34.647 1.00 11.47 130 GLU A C 1
ATOM 953 O O . GLU A 1 131 ? -5.929 13.238 -34.862 1.00 13.23 130 GLU A O 1
ATOM 959 N N . GLY A 1 132 ? -3.788 13.046 -35.483 1.00 9.43 131 GLY A N 1
ATOM 960 C CA . GLY A 1 132 ? -3.974 13.755 -36.734 1.00 9.88 131 GLY A CA 1
ATOM 961 C C . GLY A 1 132 ? -3.008 13.247 -37.781 1.00 10.37 131 GLY A C 1
ATOM 962 O O . GLY A 1 132 ? -1.857 12.896 -37.498 1.00 11.62 131 GLY A O 1
ATOM 963 N N . LEU A 1 133 ? -3.477 13.214 -39.015 1.00 11.54 132 LEU A N 1
ATOM 964 C CA . LEU A 1 133 ? -2.608 12.905 -40.154 1.00 8.93 132 LEU A CA 1
ATOM 965 C C . LEU A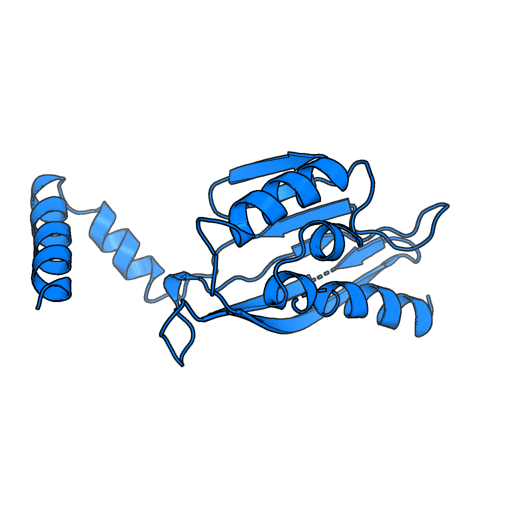 1 133 ? -3.096 13.636 -41.375 1.00 10.10 132 LEU A C 1
ATOM 966 O O . LEU A 1 133 ? -4.273 13.510 -41.733 1.00 13.90 132 LEU A O 1
ATOM 971 N N . LEU A 1 134 ? -2.229 14.463 -41.946 1.00 12.70 133 LEU A N 1
ATOM 972 C CA . LEU A 1 134 ? -2.489 15.178 -43.207 1.00 10.17 133 LEU A CA 1
ATOM 973 C C . LEU A 1 134 ? -1.698 14.455 -44.270 1.00 15.14 133 LEU A C 1
ATOM 974 O O . LEU A 1 134 ? -0.449 14.401 -44.225 1.00 14.37 133 LEU A O 1
ATOM 979 N N . ASN A 1 135 ? -2.416 13.814 -45.182 1.00 16.45 134 ASN A N 1
ATOM 980 C CA . ASN A 1 135 ? -1.738 13.093 -46.265 1.00 24.47 134 ASN A CA 1
ATOM 981 C C . ASN A 1 135 ? -1.746 13.784 -47.604 1.00 28.81 134 ASN A C 1
ATOM 982 O O . ASN A 1 135 ? -2.648 13.602 -48.389 1.00 36.90 134 ASN A O 1
ATOM 987 N N . THR A 1 136 ? -0.706 14.503 -47.935 1.00 30.97 135 THR A N 1
ATOM 988 C CA . THR A 1 136 ? -0.740 15.153 -49.221 1.00 35.02 135 THR A CA 1
ATOM 989 C C . THR A 1 136 ? 0.332 14.753 -50.184 1.00 27.81 135 THR A C 1
ATOM 990 O O . THR A 1 136 ? 1.329 14.133 -49.824 1.00 31.42 135 THR A O 1
ATOM 994 N N . ARG A 1 137 ? 0.098 15.186 -51.415 1.00 23.87 136 ARG A N 1
ATOM 995 C CA . ARG A 1 137 ? 1.024 14.980 -52.528 1.00 24.42 136 ARG A CA 1
ATOM 996 C C . ARG A 1 137 ? 2.196 15.936 -52.436 1.00 22.22 136 ARG A C 1
ATOM 997 O O . ARG A 1 137 ? 2.052 17.137 -52.273 1.00 23.26 136 ARG A O 1
ATOM 1005 N N . LYS A 1 138 ? 3.365 15.361 -52.601 1.00 22.10 137 LYS A N 1
ATOM 1006 C CA . LYS A 1 138 ? 4.548 16.143 -52.640 1.00 20.31 137 LYS A CA 1
ATOM 1007 C C . LYS A 1 138 ? 4.876 16.460 -54.085 1.00 18.90 137 LYS A C 1
ATOM 1008 O O . LYS A 1 138 ? 5.144 15.576 -54.849 1.00 20.63 137 LYS A O 1
ATOM 1014 N N . LEU A 1 139 ? 4.874 17.736 -54.463 1.00 18.83 138 LEU A N 1
ATOM 1015 C CA . LEU A 1 139 ? 5.221 18.067 -55.838 1.00 19.83 138 LEU A CA 1
ATOM 1016 C C . LEU A 1 139 ? 6.670 18.492 -55.929 1.00 18.12 138 LEU A C 1
ATOM 1017 O O . LEU A 1 139 ? 7.166 19.202 -55.070 1.00 23.07 138 LEU A O 1
ATOM 1022 N N . THR A 1 140 ? 7.353 18.068 -56.976 1.00 16.98 139 THR A N 1
ATOM 1023 C CA . THR A 1 140 ? 8.639 18.702 -57.306 1.00 16.88 139 THR A CA 1
ATOM 1024 C C . THR A 1 140 ? 8.356 20.077 -57.835 1.00 17.33 139 THR A C 1
ATOM 1025 O O . THR A 1 140 ? 7.215 20.392 -58.206 1.00 13.08 139 THR A O 1
ATOM 1029 N N . LEU A 1 141 ? 9.393 20.909 -57.792 1.00 16.16 140 LEU A N 1
ATOM 1030 C CA . LEU A 1 141 ? 9.339 22.270 -58.320 1.00 17.75 140 LEU A CA 1
ATOM 1031 C C . LEU A 1 141 ? 9.056 22.208 -59.810 1.00 15.04 140 LEU A C 1
ATOM 1032 O O . LEU A 1 141 ? 8.343 23.012 -60.352 1.00 12.68 140 LEU A O 1
ATOM 1037 N N A GLU A 1 142 ? 9.621 21.223 -60.474 0.50 12.92 141 GLU A N 1
ATOM 1038 N N B GLU A 1 142 ? 9.620 21.219 -60.473 0.50 13.26 141 GLU A N 1
ATOM 1039 C CA A GLU A 1 142 ? 9.408 21.110 -61.918 0.50 12.73 141 GLU A CA 1
ATOM 1040 C CA B GLU A 1 142 ? 9.382 21.083 -61.911 0.50 13.30 141 GLU A CA 1
ATOM 1041 C C A GLU A 1 142 ? 7.925 20.806 -62.214 0.50 13.77 141 GLU A C 1
ATOM 1042 C C B GLU A 1 142 ? 7.896 20.869 -62.157 0.50 14.17 141 GLU A C 1
ATOM 1043 O O A GLU A 1 142 ? 7.323 21.378 -63.110 0.50 14.29 141 GLU A O 1
ATOM 1044 O O B GLU A 1 142 ? 7.275 21.540 -62.970 0.50 14.54 141 GLU A O 1
ATOM 1055 N N . ARG A 1 143 ? 7.338 19.913 -61.439 1.00 13.81 142 ARG A N 1
ATOM 1056 C CA . ARG A 1 143 ? 5.911 19.571 -61.616 1.00 15.12 142 ARG A CA 1
ATOM 1057 C C . ARG A 1 143 ? 5.005 20.775 -61.251 1.00 15.74 142 ARG A C 1
ATOM 1058 O O . ARG A 1 143 ? 4.016 21.063 -61.903 1.00 14.21 142 ARG A O 1
ATOM 1066 N N . GLN A 1 144 ? 5.394 21.507 -60.216 1.00 15.53 143 GLN A N 1
ATOM 1067 C CA . GLN A 1 144 ? 4.671 22.721 -59.834 1.00 13.02 143 GLN A CA 1
ATOM 1068 C C . GLN A 1 144 ? 4.609 23.760 -60.962 1.00 13.35 143 GLN A C 1
ATOM 1069 O O . GLN A 1 144 ? 3.529 24.321 -61.250 1.00 11.48 143 GLN A O 1
ATOM 1075 N N . PHE A 1 145 ? 5.748 24.026 -61.605 1.00 12.30 144 PHE A N 1
ATOM 1076 C CA . PHE A 1 145 ? 5.814 24.979 -62.692 1.00 12.71 144 PHE A CA 1
ATOM 1077 C C . PHE A 1 145 ? 5.051 24.508 -63.936 1.00 13.74 144 PHE A C 1
ATOM 1078 O O . PHE A 1 145 ? 4.441 25.321 -64.603 1.00 13.14 144 PHE A O 1
ATOM 1086 N N . PHE A 1 146 ? 5.102 23.209 -64.228 1.00 11.54 145 PHE A N 1
ATOM 1087 C CA . PHE A 1 146 ? 4.274 22.583 -65.282 1.00 14.10 145 PHE A CA 1
ATOM 1088 C C . PHE A 1 146 ? 2.783 22.823 -65.026 1.00 15.98 145 PHE A C 1
ATOM 1089 O O . PHE A 1 146 ? 2.058 23.223 -65.932 1.00 13.17 145 PHE A O 1
ATOM 1097 N N . LEU A 1 147 ? 2.357 22.637 -63.782 1.00 14.48 146 LEU A N 1
ATOM 1098 C CA . LEU A 1 147 ? 0.942 22.847 -63.419 1.00 14.96 146 LEU A CA 1
ATOM 1099 C C . LEU A 1 147 ? 0.577 24.323 -63.490 1.00 13.98 146 LEU A C 1
ATOM 1100 O O . LEU A 1 147 ? -0.511 24.670 -63.950 1.00 11.71 146 LEU A O 1
ATOM 1105 N N . ASP A 1 148 ? 1.499 25.198 -63.082 1.00 11.53 147 ASP A N 1
ATOM 1106 C CA . ASP A 1 148 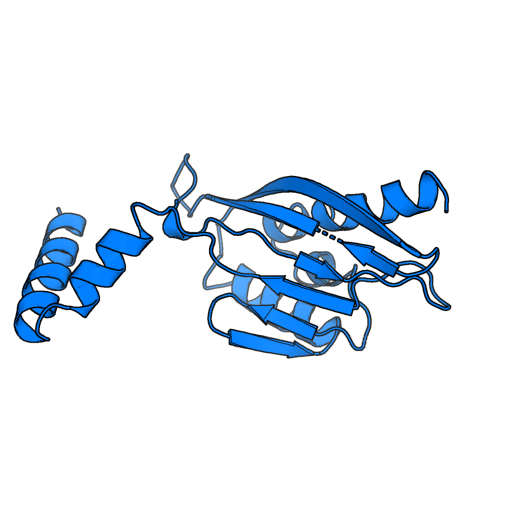? 1.275 26.629 -63.129 1.00 13.44 147 ASP A CA 1
ATOM 1107 C C . ASP A 1 148 ? 1.058 26.980 -64.609 1.00 14.59 147 ASP A C 1
ATOM 1108 O O . ASP A 1 148 ? 0.169 27.745 -64.988 1.00 13.38 147 ASP A O 1
ATOM 1113 N N . ASP A 1 149 ? 1.923 26.435 -65.453 1.00 13.58 148 ASP A N 1
ATOM 1114 C CA . ASP A 1 149 ? 1.849 26.715 -66.902 1.00 13.29 148 ASP A CA 1
ATOM 1115 C C . ASP A 1 149 ? 0.511 26.229 -67.463 1.00 14.36 148 ASP A C 1
ATOM 1116 O O . ASP A 1 149 ? -0.192 26.952 -68.174 1.00 13.15 148 ASP A O 1
ATOM 1121 N N . PHE A 1 150 ? 0.168 24.985 -67.147 1.00 11.69 149 PHE A N 1
ATOM 1122 C CA . PHE A 1 150 ? -1.102 24.431 -67.568 1.00 12.85 149 PHE A CA 1
ATOM 1123 C C . PHE A 1 150 ? -2.281 25.334 -67.172 1.00 14.56 149 PHE A C 1
ATOM 1124 O O . PHE A 1 150 ? -3.152 25.615 -68.007 1.00 12.41 149 PHE A O 1
ATOM 1132 N N . ASP A 1 151 ? -2.328 25.765 -65.907 1.00 11.98 150 ASP A N 1
ATOM 1133 C CA . ASP A 1 151 ? -3.478 26.536 -65.392 1.00 12.23 150 ASP A CA 1
ATOM 1134 C C . ASP A 1 151 ? -3.504 27.926 -66.005 1.00 14.20 150 ASP A C 1
ATOM 1135 O O . ASP A 1 151 ? -4.508 28.610 -65.981 1.00 14.32 150 ASP A O 1
ATOM 1140 N N . SER A 1 152 ? -2.374 28.355 -66.533 1.00 14.86 151 SER A N 1
ATOM 1141 C CA . SER A 1 152 ? -2.301 29.649 -67.168 1.00 13.03 151 SER A CA 1
ATOM 1142 C C . SER A 1 152 ? -2.860 29.600 -68.593 1.00 14.99 151 SER A C 1
ATOM 1143 O O . SER A 1 152 ? -3.097 30.625 -69.201 1.00 16.10 151 SER A O 1
ATOM 1146 N N . LEU A 1 153 ? -3.018 28.404 -69.137 1.00 13.94 152 LEU A N 1
ATOM 1147 C CA . LEU A 1 153 ? -3.578 28.251 -70.490 1.00 12.93 152 LEU A CA 1
ATOM 1148 C C . LEU A 1 153 ? -5.103 28.439 -70.467 1.00 12.36 152 LEU A C 1
ATOM 1149 O O . LEU A 1 153 ? -5.760 28.180 -69.467 1.00 12.98 152 LEU A O 1
ATOM 1154 N N . SER A 1 154 ? -5.650 28.897 -71.582 1.00 15.31 153 SER A N 1
ATOM 1155 C CA . SER A 1 154 ? -7.099 28.898 -71.819 1.00 14.30 153 SER A CA 1
ATOM 1156 C C . SER A 1 154 ? -7.671 27.500 -71.727 1.00 11.99 153 SER A C 1
ATOM 1157 O O . SER A 1 154 ? -6.966 26.530 -71.881 1.00 14.94 153 SER A O 1
ATOM 1160 N N . ALA A 1 155 ? -8.981 27.411 -71.531 1.00 12.13 154 ALA A N 1
ATOM 1161 C CA . ALA A 1 155 ? -9.631 26.111 -71.457 1.00 13.55 154 ALA A CA 1
ATOM 1162 C C . ALA A 1 155 ? -9.451 25.337 -72.758 1.00 12.29 154 ALA A C 1
ATOM 1163 O O . ALA A 1 155 ? -9.291 24.108 -72.770 1.00 10.99 154 ALA A O 1
ATOM 1165 N N . GLU A 1 156 ? -9.343 26.074 -73.868 1.00 11.67 155 GLU A N 1
ATOM 1166 C CA . GLU A 1 156 ? -9.259 25.419 -75.175 1.00 10.71 155 GLU A CA 1
ATOM 1167 C C . GLU A 1 156 ? -7.876 24.811 -75.367 1.00 12.96 155 GLU A C 1
ATOM 1168 O O . GLU A 1 156 ? -7.710 23.679 -75.877 1.00 9.55 155 GLU A O 1
ATOM 1174 N N . ALA A 1 157 ? -6.866 25.577 -74.955 1.00 9.46 156 ALA A N 1
ATOM 1175 C CA . ALA A 1 157 ? -5.467 25.101 -74.949 1.00 9.82 156 ALA A CA 1
ATOM 1176 C C . ALA A 1 157 ? -5.288 23.933 -73.980 1.00 12.95 156 ALA A C 1
ATOM 1177 O O . ALA A 1 157 ? -4.655 22.906 -74.300 1.00 14.20 156 ALA A O 1
ATOM 1179 N N . GLN A 1 158 ? -5.890 24.038 -72.792 1.00 13.59 157 GLN A N 1
ATOM 1180 C CA . GLN A 1 158 ? -5.878 22.911 -71.841 1.00 13.99 157 GLN A CA 1
ATOM 1181 C C . GLN A 1 158 ? -6.465 21.659 -72.474 1.00 13.97 157 GLN A C 1
ATOM 1182 O O . GLN A 1 158 ? -5.960 20.549 -72.278 1.00 13.84 157 GLN A O 1
ATOM 1188 N N . ARG A 1 159 ? -7.555 21.827 -73.211 1.00 14.31 158 ARG A N 1
ATOM 1189 C CA . ARG A 1 159 ? -8.203 20.684 -73.850 1.00 13.87 158 ARG A CA 1
ATOM 1190 C C . ARG A 1 159 ? -7.289 20.025 -74.905 1.00 11.96 158 ARG A C 1
ATOM 1191 O O . ARG A 1 159 ? -7.258 18.813 -75.045 1.00 11.32 158 ARG A O 1
ATOM 1199 N N . GLN A 1 160 ? -6.532 20.821 -75.643 1.00 11.34 159 GLN A N 1
ATOM 1200 C CA . GLN A 1 160 ? -5.547 20.269 -76.590 1.00 12.45 159 GLN A CA 1
ATOM 1201 C C . GLN A 1 160 ? -4.538 19.401 -75.851 1.00 11.98 159 GLN A C 1
ATOM 1202 O O . GLN A 1 160 ? -4.052 18.360 -76.339 1.00 10.43 159 GLN A O 1
ATOM 1208 N N . VAL A 1 161 ? -4.212 19.831 -74.654 1.00 11.76 160 VAL A N 1
ATOM 1209 C CA . VAL A 1 161 ? -3.178 19.148 -73.868 1.00 12.95 160 VAL A CA 1
ATOM 1210 C C . VAL A 1 161 ? -3.723 17.816 -73.297 1.00 12.73 160 VAL A C 1
ATOM 1211 O O . VAL A 1 161 ? -3.122 16.746 -73.459 1.00 12.70 160 VAL A O 1
ATOM 1215 N N . THR A 1 162 ? -4.900 17.878 -72.687 1.00 11.38 161 THR A N 1
ATOM 1216 C CA . THR A 1 162 ? -5.534 16.691 -72.175 1.00 11.46 161 THR A CA 1
ATOM 1217 C C . THR A 1 162 ? -5.890 15.707 -73.282 1.00 12.05 161 THR A C 1
ATOM 1218 O O . THR A 1 162 ? -5.825 14.473 -73.058 1.00 12.76 161 THR A O 1
ATOM 1222 N N . ASP A 1 163 ? -6.299 16.208 -74.451 1.00 12.80 162 ASP A N 1
ATOM 1223 C CA . ASP A 1 163 ? -6.565 15.327 -75.610 1.00 11.61 162 ASP A CA 1
ATOM 1224 C C . ASP A 1 163 ? -5.301 14.573 -76.077 1.00 11.26 162 ASP A C 1
ATOM 1225 O O . ASP A 1 163 ? -5.384 13.420 -76.452 1.00 14.35 162 ASP A O 1
ATOM 1230 N N . LEU A 1 164 ? -4.166 15.277 -76.087 1.00 10.94 163 LEU A N 1
ATOM 1231 C CA . LEU A 1 164 ? -2.873 14.722 -76.470 1.00 10.94 163 LEU A CA 1
ATOM 1232 C C . LEU A 1 164 ? -2.477 13.637 -75.490 1.00 13.06 163 LEU A C 1
ATOM 1233 O O . LEU A 1 164 ? -2.154 12.524 -75.898 1.00 13.72 163 LEU A O 1
ATOM 1238 N N . VAL A 1 165 ? -2.597 13.916 -74.202 1.00 11.79 164 VAL A N 1
ATOM 1239 C CA . VAL A 1 165 ? -2.362 12.875 -73.186 1.00 12.25 164 VAL A CA 1
ATOM 1240 C C . VAL A 1 165 ? -3.230 11.631 -73.433 1.00 15.12 164 VAL A C 1
ATOM 1241 O O . VAL A 1 165 ? -2.737 10.526 -73.367 1.00 16.84 164 VAL A O 1
ATOM 1245 N N . ALA A 1 166 ? -4.524 11.825 -73.729 1.00 16.35 165 ALA A N 1
ATOM 1246 C CA . ALA A 1 166 ? -5.450 10.719 -73.965 1.00 18.14 165 ALA A CA 1
ATOM 1247 C C . ALA A 1 166 ? -5.064 9.940 -75.218 1.00 16.37 165 ALA A C 1
ATOM 1248 O O . ALA A 1 166 ? -5.108 8.708 -75.237 1.00 17.82 165 ALA A O 1
ATOM 1250 N N . SER A 1 167 ? -4.647 10.660 -76.249 1.00 16.29 166 SER A N 1
ATOM 1251 C CA . SER A 1 167 ? -4.262 9.999 -77.480 1.00 18.45 166 SER A CA 1
ATOM 1252 C C . SER A 1 167 ? -2.963 9.213 -77.258 1.00 19.90 166 SER A C 1
ATOM 1253 O O . SER A 1 167 ? -2.829 8.093 -77.723 1.00 19.81 166 SER A O 1
ATOM 1256 N N . LEU A 1 168 ? -2.044 9.744 -76.466 1.00 19.04 167 LEU A N 1
ATOM 1257 C CA . LEU A 1 168 ? -0.773 9.019 -76.157 1.00 18.09 167 LEU A CA 1
ATOM 1258 C C . LEU A 1 168 ? -0.931 7.781 -75.274 1.00 20.16 167 LEU A C 1
ATOM 1259 O O . LEU A 1 168 ? -0.148 6.841 -75.356 1.00 19.76 167 LEU A O 1
ATOM 1264 N N . LYS A 1 169 ? -1.920 7.762 -74.409 1.00 21.99 168 LYS A N 1
ATOM 1265 C CA . LYS A 1 169 ? -2.045 6.594 -73.555 1.00 27.72 168 LYS A CA 1
ATOM 1266 C C . LYS A 1 169 ? -2.761 5.445 -74.293 1.00 31.26 168 LYS A C 1
ATOM 1267 O O . LYS A 1 169 ? -2.898 4.378 -73.752 1.00 34.02 168 LYS A O 1
ATOM 1270 N N . GLN A 1 170 ? -3.164 5.667 -75.534 1.00 36.09 169 GLN A N 1
ATOM 1271 C CA . GLN A 1 170 ? -3.790 4.608 -76.341 1.00 42.98 169 GLN A CA 1
ATOM 1272 C C . GLN A 1 170 ? -2.847 3.389 -76.511 1.00 49.03 169 GLN A C 1
ATOM 1273 O O . GLN A 1 170 ? -3.318 2.251 -76.316 1.00 52.89 169 GLN A O 1
ATOM 1279 N N . SER A 1 171 ? -1.574 3.514 -76.916 1.00 52.78 170 SER A N 1
ATOM 1280 C CA . SER A 1 171 ? -1.031 4.165 -78.132 1.00 55.94 170 SER A CA 1
ATOM 1281 C C . SER A 1 171 ? 0.490 4.028 -78.131 1.00 57.52 170 SER A C 1
ATOM 1282 O O . SER A 1 171 ? 1.026 2.941 -77.925 1.00 61.34 170 SER A O 1
#

Nearest PDB structures (foldseek):
  3cu3-assembly1_A-2  TM=1.006E+00  e=2.392E-32  Nostoc punctiforme PCC 73102
  4ovm-assembly1_A  TM=9.135E-01  e=1.296E-11  Streptomyces carzinostaticus subsp. neocarzinostaticus
  4ovm-assembly4_G  TM=9.114E-01  e=2.959E-10  Streptomyces carzinostaticus subsp. neocarzinostaticus
  4ovm-assembly5_I  TM=9.097E-01  e=8.053E-10  Streptomyces carzinostaticus subsp. neocarzinostaticus
  5ien-assembly2_B  TM=7.457E-01  e=6.039E-08  synthetic construct

InterPro domains:
  IPR011944 Steroid delta5-4-isomerase [TIGR02246] (14-136)
  IPR027843 Domain of unknown function DUF4440 [PF14534] (18-130)
  IPR032710 NTF2-like domain superfamily [SSF54427] (11-152)

B-factor: mean 20.47, std 9.93, range [5.66, 67.79]

Sequence (160 aa):
TTTADESAIRAFHRQIDAWNRGSGEGFAAPFSETADFITFEGTHLKGRKEIAAFHQQAFDTVVKGTRLEGEVDFVRFVNSQLALLVVIRVILPGQTETSASRDSSLPLYVVVTKGDEGWQIEGLLNTRKLTLEERQFFLDDFDSLSAEAQRQVTDLVASLKQS

Radius of gyration: 18.34 Å; Cα contacts (8 Å, |Δi|>4): 278; chains: 1; bounding box: 28×36×57 Å

Solvent-accessible surface area: 9789 Å² total

CATH classification: 3.10.450.50

Organism: Nostoc punctiforme (strain ATCC 29133 / PCC 73102) (NCBI:txid63737)

Foldseek 3Di:
DDPVQVVVVQVLVVCLVCLAVLFLLSNLVQAAQAAWEAEAVGDTAGGSVSSSVVSSVCCVPVQPQKGKDKHDPDWDDPDPFKIKWMWMFIDGHPGDDTDLQQTWIKMFIWGQDPPGIGTRYIYIHRDDDPVVVVVVVVLVPDDPVVVVVVVVVVVVVVVD

Secondary structure (DSSP, 8-state):
--HHHHHHHHHHHH--HHHHTT-HHHHHTTEEEEEEEE-TT--EEEHHHHHHHHHHHHHHTTTTT-EEEEEES---EEETTEE--EEEEEEPTT-SSB-GGG-B-PEEEEEEETTEEEEEEEE--BPPPHHHHHHHHHHHHS-HHHHHHHHHHHHHHTT-